Protein AF-A0A973TN24-F1 (afdb_monomer_lite)

Radius of gyration: 14.38 Å; chains: 1; bounding box: 21×38×23 Å

Structure (mmCIF, N/CA/C/O backbone):
data_AF-A0A973TN24-F1
#
_entry.id   AF-A0A973TN24-F1
#
loop_
_atom_site.group_PDB
_atom_site.id
_atom_site.type_symbol
_atom_site.label_atom_id
_atom_site.label_alt_id
_atom_site.label_comp_id
_atom_site.label_asym_id
_atom_site.label_entity_id
_atom_site.label_seq_id
_atom_site.pdbx_PDB_ins_code
_atom_site.Cartn_x
_atom_site.Cartn_y
_atom_site.Cartn_z
_atom_site.occupancy
_atom_site.B_iso_or_equiv
_atom_site.auth_seq_id
_atom_site.auth_comp_id
_atom_site.auth_asym_id
_atom_site.auth_atom_id
_atom_site.pdbx_PDB_model_num
ATOM 1 N N . MET A 1 1 ? -2.422 -22.824 9.804 1.00 46.38 1 MET A N 1
ATOM 2 C CA . MET A 1 1 ? -2.737 -22.597 8.379 1.00 46.38 1 MET A CA 1
ATOM 3 C C . MET A 1 1 ? -1.449 -22.784 7.591 1.00 46.38 1 MET A C 1
ATOM 5 O O . MET A 1 1 ? -0.651 -21.860 7.557 1.00 46.38 1 MET A O 1
ATOM 9 N N . SER A 1 2 ? -1.191 -23.980 7.052 1.00 48.19 2 SER A N 1
ATOM 10 C CA . SER A 1 2 ? -0.093 -24.174 6.090 1.00 48.19 2 SER A CA 1
ATOM 11 C C . SER A 1 2 ? -0.627 -23.883 4.695 1.00 48.19 2 SER A C 1
ATOM 13 O O . SER A 1 2 ? -1.653 -24.441 4.311 1.00 48.19 2 SER A O 1
ATOM 15 N N . ALA A 1 3 ? 0.045 -23.005 3.954 1.00 64.75 3 ALA A N 1
ATOM 16 C CA . ALA A 1 3 ? -0.234 -22.809 2.540 1.00 64.75 3 ALA A CA 1
ATOM 17 C C . ALA A 1 3 ? 0.350 -23.999 1.767 1.00 64.75 3 ALA A C 1
ATOM 19 O O . ALA A 1 3 ? 1.562 -24.204 1.770 1.00 64.75 3 ALA A O 1
ATOM 20 N N . VAL A 1 4 ? -0.510 -24.807 1.146 1.00 68.75 4 VAL A N 1
ATOM 21 C CA . VAL A 1 4 ? -0.071 -25.823 0.183 1.00 68.75 4 VAL A CA 1
ATOM 22 C C . VAL A 1 4 ? 0.252 -25.088 -1.112 1.00 68.75 4 VAL A C 1
ATOM 24 O O . VAL A 1 4 ? -0.629 -24.451 -1.693 1.00 68.75 4 VAL A O 1
ATOM 27 N N . ALA A 1 5 ? 1.516 -25.120 -1.530 1.00 66.75 5 ALA A N 1
ATOM 28 C CA . ALA A 1 5 ? 1.909 -24.597 -2.827 1.00 66.75 5 ALA A CA 1
ATOM 29 C C . ALA A 1 5 ? 1.231 -25.436 -3.916 1.00 66.75 5 ALA A C 1
ATOM 31 O O . ALA A 1 5 ? 1.259 -26.665 -3.893 1.00 66.75 5 ALA A O 1
ATOM 32 N N . VAL A 1 6 ? 0.559 -24.767 -4.848 1.00 69.00 6 VAL A N 1
ATOM 33 C CA . VAL A 1 6 ? 0.039 -25.414 -6.049 1.00 69.00 6 VAL A CA 1
ATOM 34 C C . VAL A 1 6 ? 1.211 -25.594 -7.011 1.00 69.00 6 VAL A C 1
ATOM 36 O O . VAL A 1 6 ? 1.576 -24.674 -7.733 1.00 69.00 6 VAL A O 1
ATOM 39 N N . ASP A 1 7 ? 1.818 -26.780 -6.995 1.00 69.81 7 ASP A N 1
ATOM 40 C CA . ASP A 1 7 ? 3.094 -27.096 -7.665 1.00 69.81 7 ASP A CA 1
ATOM 41 C C . ASP A 1 7 ? 3.085 -26.976 -9.210 1.00 69.81 7 ASP A C 1
ATOM 43 O O . ASP A 1 7 ? 4.098 -27.235 -9.854 1.00 69.81 7 ASP A O 1
ATOM 47 N N . ASN A 1 8 ? 1.965 -26.579 -9.829 1.00 72.56 8 ASN A N 1
ATOM 48 C CA . ASN A 1 8 ? 1.784 -26.566 -11.287 1.00 72.56 8 ASN A CA 1
ATOM 49 C C . ASN A 1 8 ? 1.323 -25.215 -11.879 1.00 72.56 8 ASN A C 1
ATOM 51 O O . ASN A 1 8 ? 0.863 -25.173 -13.020 1.00 72.56 8 ASN A O 1
ATOM 55 N N . LEU A 1 9 ? 1.411 -24.103 -11.137 1.00 76.88 9 LEU A N 1
ATOM 56 C CA . LEU A 1 9 ? 1.207 -22.764 -11.711 1.00 76.88 9 LEU A CA 1
ATOM 57 C C . LEU A 1 9 ? 2.552 -22.071 -11.961 1.00 76.88 9 LEU A C 1
ATOM 59 O O . LEU A 1 9 ? 3.458 -22.193 -11.134 1.00 76.88 9 LEU A O 1
ATOM 63 N N . PRO A 1 10 ? 2.699 -21.314 -13.065 1.00 80.62 10 PRO A N 1
ATOM 64 C CA . PRO A 1 10 ? 3.853 -20.443 -13.223 1.00 80.62 10 PRO A CA 1
ATOM 65 C C . PRO A 1 10 ? 3.924 -19.483 -12.034 1.00 80.62 10 PRO A C 1
ATOM 67 O O . PRO A 1 10 ? 2.908 -18.922 -11.613 1.00 80.62 10 PRO A O 1
ATOM 70 N N . ALA A 1 11 ? 5.129 -19.310 -11.488 1.00 82.94 11 ALA A N 1
ATOM 71 C CA . ALA A 1 11 ? 5.351 -18.396 -10.379 1.00 82.94 11 ALA A CA 1
ATOM 72 C C . ALA A 1 11 ? 4.862 -16.984 -10.757 1.00 82.94 11 ALA A C 1
ATOM 74 O O . ALA A 1 11 ? 5.116 -16.535 -11.881 1.00 82.94 11 ALA A O 1
ATOM 75 N N . PRO A 1 12 ? 4.168 -16.274 -9.851 1.00 87.50 12 PRO A N 1
ATOM 76 C CA . PRO A 1 12 ? 3.734 -14.913 -10.121 1.00 87.50 12 PRO A CA 1
ATOM 77 C C . PRO A 1 12 ? 4.953 -14.027 -10.392 1.00 87.50 12 PRO A C 1
ATOM 79 O O . PRO A 1 12 ? 5.926 -14.040 -9.637 1.00 87.50 12 PRO A O 1
ATOM 82 N N . SER A 1 13 ? 4.901 -13.252 -11.474 1.00 91.06 13 SER A N 1
ATOM 83 C CA . SER A 1 13 ? 5.909 -12.240 -11.774 1.00 91.06 13 SER A CA 1
ATOM 84 C C . SER A 1 13 ? 5.478 -10.886 -11.214 1.00 91.06 13 SER A C 1
ATOM 86 O O . SER A 1 13 ? 4.310 -10.499 -11.290 1.00 91.06 13 SER A O 1
ATOM 88 N N . LEU A 1 14 ? 6.430 -10.157 -10.631 1.00 92.50 14 LEU A N 1
ATOM 89 C CA . LEU A 1 14 ? 6.198 -8.802 -10.140 1.00 92.50 14 LEU A CA 1
ATOM 90 C C . LEU A 1 14 ? 6.532 -7.787 -11.234 1.00 92.50 14 LEU A C 1
ATOM 92 O O . LEU A 1 14 ? 7.523 -7.924 -11.952 1.00 92.50 14 LEU A O 1
ATOM 96 N N . ARG A 1 15 ? 5.713 -6.740 -11.329 1.00 94.25 15 ARG A N 1
ATOM 97 C CA . ARG A 1 15 ? 5.948 -5.573 -12.186 1.00 94.25 15 ARG A CA 1
ATOM 98 C C . ARG A 1 15 ? 5.813 -4.286 -11.370 1.00 94.25 15 ARG A C 1
ATOM 100 O O . ARG A 1 15 ? 5.103 -4.307 -10.363 1.00 94.25 15 ARG A O 1
ATOM 107 N N . PRO A 1 16 ? 6.399 -3.160 -11.818 1.00 93.62 16 PRO A N 1
ATOM 108 C CA . PRO A 1 16 ? 6.124 -1.863 -11.215 1.00 93.62 16 PRO A CA 1
ATOM 109 C C . PRO A 1 16 ? 4.620 -1.562 -11.191 1.00 93.62 16 PRO A C 1
ATOM 111 O O . PRO A 1 16 ? 3.902 -1.808 -12.173 1.00 93.62 16 PRO A O 1
ATOM 114 N N . MET A 1 17 ? 4.164 -1.04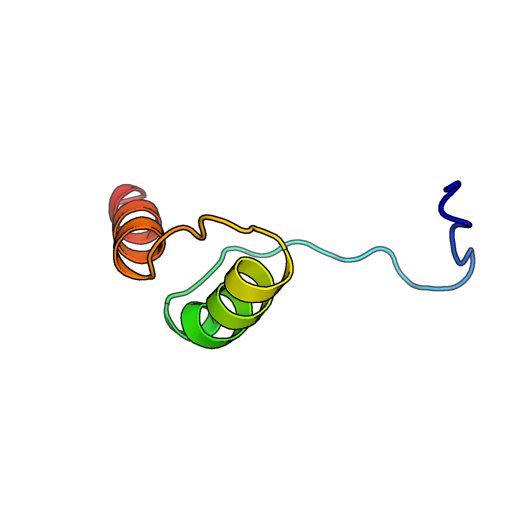4 -10.053 1.00 93.56 17 MET A N 1
ATOM 115 C CA . MET A 1 17 ? 2.798 -0.568 -9.862 1.00 93.56 17 MET A CA 1
ATOM 116 C C . MET A 1 17 ? 2.616 0.776 -10.575 1.00 93.56 17 MET A C 1
ATOM 118 O O . MET A 1 17 ? 3.540 1.584 -10.647 1.00 93.56 17 MET A O 1
ATOM 122 N N . ARG A 1 18 ? 1.427 1.000 -11.129 1.00 94.81 18 ARG A N 1
ATOM 123 C CA . ARG A 1 18 ? 1.014 2.242 -11.789 1.00 94.81 18 ARG A CA 1
ATOM 124 C C . ARG A 1 18 ? -0.239 2.779 -11.112 1.00 94.81 18 ARG A C 1
ATOM 126 O O . ARG A 1 18 ? -0.970 2.025 -10.478 1.00 94.81 18 ARG A O 1
ATOM 133 N N . GLU A 1 19 ? -0.548 4.057 -11.315 1.00 94.69 19 GLU A N 1
ATOM 134 C CA . GLU A 1 19 ? -1.755 4.663 -10.731 1.00 94.69 19 GLU A CA 1
ATOM 135 C C . GLU A 1 19 ? -3.054 3.941 -11.131 1.00 94.69 19 GLU A C 1
ATOM 137 O O . GLU A 1 19 ? -3.982 3.845 -10.331 1.00 94.69 19 GLU A O 1
ATOM 142 N N . ALA A 1 20 ? -3.101 3.376 -12.341 1.00 96.56 20 ALA A N 1
ATOM 143 C CA . ALA A 1 20 ? -4.241 2.597 -12.825 1.00 96.56 20 ALA A CA 1
ATOM 144 C C . ALA A 1 20 ? -4.495 1.307 -12.020 1.00 96.56 20 ALA A C 1
ATOM 146 O O . ALA A 1 20 ? -5.605 0.787 -12.054 1.00 96.56 20 ALA A O 1
ATOM 147 N N . ASP A 1 21 ? -3.498 0.812 -11.281 1.00 96.81 21 ASP A N 1
ATOM 148 C CA . ASP A 1 21 ? -3.614 -0.392 -10.453 1.00 96.81 21 ASP A CA 1
ATOM 149 C C . ASP A 1 21 ? -4.223 -0.089 -9.070 1.00 96.81 21 ASP A C 1
ATOM 151 O O . ASP A 1 21 ? -4.655 -0.998 -8.359 1.00 96.81 21 ASP A O 1
ATOM 155 N N . LEU A 1 22 ? -4.277 1.190 -8.669 1.00 96.44 22 LEU A N 1
ATOM 156 C CA . LEU A 1 22 ? -4.707 1.591 -7.327 1.00 96.44 22 LEU A CA 1
ATOM 157 C C . LEU A 1 22 ? -6.123 1.131 -6.956 1.00 96.44 22 LEU A C 1
ATOM 159 O O . LEU A 1 22 ? -6.290 0.702 -5.815 1.00 96.44 22 LEU A O 1
ATOM 163 N N . PRO A 1 23 ? -7.140 1.160 -7.840 1.00 97.38 23 PRO A N 1
ATOM 164 C CA . PRO A 1 23 ? -8.470 0.673 -7.478 1.00 97.38 23 PRO A CA 1
ATOM 165 C C . PRO A 1 23 ? -8.470 -0.799 -7.037 1.00 97.38 23 PRO A C 1
ATOM 167 O O . PRO A 1 23 ? -9.118 -1.150 -6.051 1.00 97.38 23 PRO A O 1
ATOM 170 N N . GLU A 1 24 ? -7.708 -1.655 -7.723 1.00 97.69 24 GLU A N 1
ATOM 171 C CA . GLU A 1 24 ? -7.619 -3.081 -7.394 1.00 97.69 24 GLU A CA 1
ATOM 172 C C . GLU A 1 24 ? -6.828 -3.317 -6.104 1.00 97.69 24 GLU A C 1
ATOM 174 O O . GLU A 1 24 ? -7.263 -4.078 -5.235 1.00 97.69 24 GLU A O 1
ATOM 179 N N . VAL A 1 25 ? -5.704 -2.615 -5.935 1.00 97.00 25 VAL A N 1
ATOM 180 C CA . VAL A 1 25 ? -4.885 -2.675 -4.713 1.00 97.00 25 VAL A CA 1
ATOM 181 C C . VAL A 1 25 ? -5.696 -2.221 -3.501 1.00 97.00 25 VAL A C 1
ATOM 183 O O . VAL A 1 25 ? -5.705 -2.897 -2.475 1.00 97.00 25 VAL A O 1
ATOM 186 N N . MET A 1 26 ? -6.468 -1.142 -3.634 1.00 97.81 26 MET A N 1
ATOM 187 C CA . MET A 1 26 ? -7.329 -0.639 -2.566 1.00 97.81 26 MET A CA 1
ATOM 188 C C . MET A 1 26 ? -8.432 -1.625 -2.172 1.00 97.81 26 MET A C 1
ATOM 190 O O . MET A 1 26 ? -8.819 -1.676 -1.003 1.00 97.81 26 MET A O 1
ATOM 194 N N . ALA A 1 27 ? -8.945 -2.420 -3.114 1.00 98.12 27 ALA A N 1
ATOM 195 C CA . ALA A 1 27 ? -9.905 -3.476 -2.804 1.00 98.12 27 ALA A CA 1
ATOM 196 C C . ALA A 1 27 ? -9.259 -4.642 -2.035 1.00 98.12 27 ALA A C 1
ATOM 198 O O . ALA A 1 27 ? -9.930 -5.312 -1.249 1.00 98.12 27 ALA A O 1
ATOM 199 N N . ILE A 1 28 ? -7.974 -4.929 -2.264 1.00 97.44 28 ILE A N 1
ATOM 200 C CA . ILE A 1 28 ? -7.211 -5.911 -1.477 1.00 97.44 28 ILE A CA 1
ATOM 201 C C . ILE A 1 28 ? -6.958 -5.362 -0.074 1.00 97.44 28 ILE A C 1
ATOM 203 O O . ILE A 1 28 ? -7.269 -6.038 0.902 1.00 97.44 28 ILE A O 1
ATOM 207 N N . GLU A 1 29 ? -6.482 -4.123 0.018 1.00 97.88 29 GLU A N 1
ATOM 208 C CA . GLU A 1 29 ? -6.132 -3.444 1.266 1.00 97.88 29 GLU A CA 1
ATOM 209 C C . GLU A 1 29 ? -7.297 -3.442 2.269 1.00 97.88 29 GLU A C 1
ATOM 211 O O . GLU A 1 29 ? -7.149 -3.877 3.409 1.00 97.88 29 GLU A O 1
ATOM 216 N N . GLN A 1 30 ? -8.497 -3.079 1.804 1.00 97.75 30 GLN A N 1
ATOM 217 C CA . GLN A 1 30 ? -9.725 -3.082 2.612 1.00 97.75 30 GLN A CA 1
ATOM 218 C C . GLN A 1 30 ? -10.123 -4.465 3.142 1.00 97.75 30 GLN A C 1
ATOM 220 O O . GLN A 1 30 ? -10.785 -4.565 4.172 1.00 97.75 30 GLN A O 1
ATOM 225 N N . ARG A 1 31 ? -9.769 -5.540 2.429 1.00 97.94 31 ARG A N 1
ATOM 226 C CA . ARG A 1 31 ? -10.072 -6.918 2.844 1.00 97.94 31 ARG A CA 1
ATOM 227 C C . ARG A 1 31 ? -8.984 -7.501 3.739 1.00 97.94 31 ARG A C 1
ATOM 229 O O . ARG A 1 31 ? -9.277 -8.374 4.549 1.00 97.94 31 ARG A O 1
ATOM 236 N N . ALA A 1 32 ? 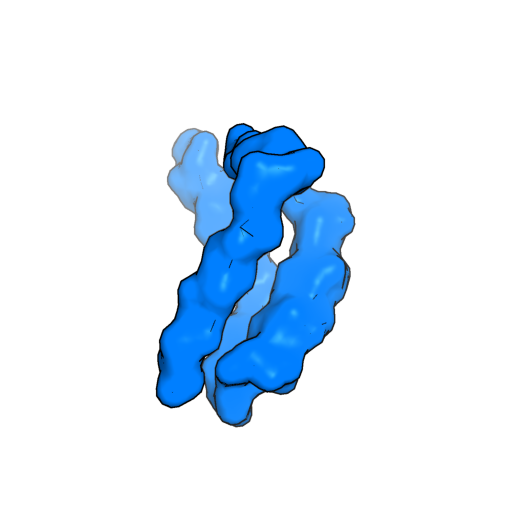-7.743 -7.059 3.556 1.00 97.31 32 ALA A N 1
ATOM 237 C CA . ALA A 1 32 ? -6.577 -7.589 4.247 1.00 97.31 32 ALA A CA 1
ATOM 238 C C . ALA A 1 32 ? -6.372 -6.956 5.629 1.00 97.31 32 ALA A C 1
ATOM 240 O O . ALA A 1 32 ? -5.901 -7.638 6.540 1.00 97.31 32 ALA A O 1
ATOM 241 N N . TYR A 1 33 ? -6.743 -5.682 5.802 1.00 96.19 33 TYR A N 1
ATOM 242 C CA . TYR A 1 33 ? -6.425 -4.918 7.006 1.00 96.19 33 TYR A CA 1
ATOM 243 C C . TYR A 1 33 ? -7.650 -4.232 7.616 1.00 96.19 33 TYR A C 1
ATOM 245 O O . TYR A 1 33 ? -8.452 -3.609 6.927 1.00 96.19 33 TYR A O 1
ATOM 253 N N . ALA A 1 34 ? -7.758 -4.290 8.948 1.00 97.38 34 ALA A N 1
ATOM 254 C CA . ALA A 1 34 ? -8.801 -3.590 9.709 1.00 97.38 34 ALA A CA 1
ATOM 255 C C . ALA A 1 34 ? -8.618 -2.058 9.720 1.00 97.38 34 ALA A C 1
ATOM 257 O O . ALA A 1 34 ? -9.579 -1.321 9.925 1.00 97.38 34 ALA A O 1
ATOM 258 N N . PHE A 1 35 ? -7.388 -1.590 9.490 1.00 97.19 35 PHE A N 1
ATOM 259 C CA . PHE A 1 35 ? -7.019 -0.178 9.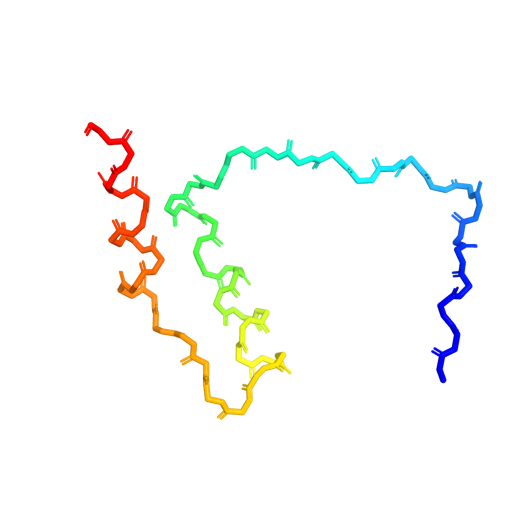386 1.00 97.19 35 PHE A CA 1
ATOM 260 C C . PHE A 1 35 ? -6.252 0.024 8.072 1.00 97.19 35 PHE A C 1
ATOM 262 O O . PHE A 1 35 ? -5.021 0.027 8.082 1.00 97.19 35 PHE A O 1
ATOM 269 N N . PRO A 1 36 ? -6.963 0.088 6.935 1.00 96.88 36 PRO A N 1
ATOM 270 C CA . PRO A 1 36 ? -6.336 0.104 5.622 1.00 96.88 36 PRO A CA 1
ATOM 271 C C . PRO A 1 36 ? -5.580 1.411 5.373 1.00 96.88 36 PRO A C 1
ATOM 273 O O . PRO A 1 36 ? -6.016 2.491 5.789 1.00 96.88 36 PRO A O 1
ATOM 276 N N . TRP A 1 3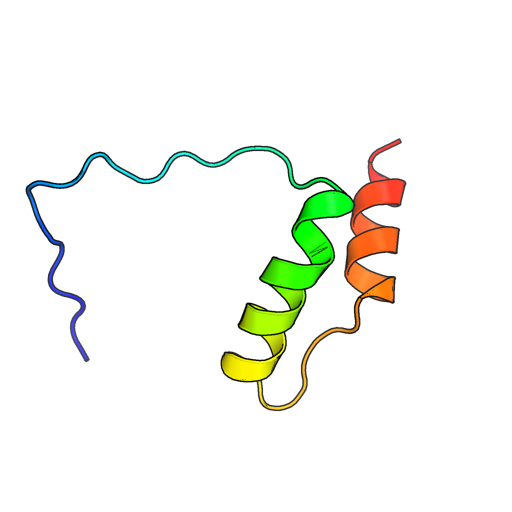7 ? -4.480 1.325 4.626 1.00 97.75 37 TRP A N 1
ATOM 277 C CA . TRP A 1 37 ? -3.842 2.512 4.058 1.00 97.75 37 TRP A CA 1
ATOM 278 C C . TRP A 1 37 ? -4.802 3.234 3.105 1.00 97.75 37 TRP A C 1
ATOM 280 O O . TRP A 1 37 ? -5.670 2.624 2.484 1.00 97.75 37 TRP A O 1
ATOM 290 N N . THR A 1 38 ? -4.655 4.553 2.970 1.00 96.88 38 THR A N 1
ATOM 291 C CA . THR A 1 38 ? -5.474 5.328 2.027 1.00 96.88 38 THR A CA 1
ATOM 292 C C . THR A 1 38 ? -4.854 5.320 0.631 1.00 96.88 38 THR A C 1
ATOM 294 O O . THR A 1 38 ? -3.637 5.224 0.474 1.00 96.88 38 THR A O 1
ATOM 297 N N . GLN A 1 39 ? -5.680 5.522 -0.401 1.00 96.31 39 GLN A N 1
ATOM 298 C CA . GLN A 1 39 ? -5.199 5.648 -1.783 1.00 96.31 39 GLN A CA 1
ATOM 299 C C . GLN A 1 39 ? -4.173 6.784 -1.952 1.00 96.31 39 GLN A C 1
ATOM 301 O O . GLN A 1 39 ? -3.296 6.698 -2.809 1.00 96.31 39 GLN A O 1
ATOM 306 N N . GLY A 1 40 ? -4.280 7.848 -1.143 1.00 96.31 40 GLY A N 1
ATOM 307 C CA . GLY A 1 40 ? -3.324 8.957 -1.139 1.00 96.31 40 GLY A CA 1
ATOM 308 C C . GLY A 1 40 ? -1.903 8.483 -0.860 1.00 96.31 40 GLY A C 1
ATOM 309 O O . GLY A 1 40 ? -1.009 8.802 -1.632 1.00 96.31 40 GLY A O 1
ATOM 310 N N . VAL A 1 41 ? -1.725 7.620 0.143 1.00 96.38 41 VAL A N 1
ATOM 311 C CA . VAL A 1 41 ? -0.393 7.124 0.496 1.00 96.38 41 VAL A CA 1
ATOM 312 C C . VAL A 1 41 ? 0.243 6.335 -0.645 1.00 96.38 41 VAL A C 1
ATOM 314 O O . VAL A 1 41 ? 1.406 6.559 -0.967 1.00 96.38 41 VAL A O 1
ATOM 317 N N . PHE A 1 42 ? -0.513 5.461 -1.312 1.00 95.62 42 PHE A N 1
ATOM 318 C CA . PHE A 1 42 ? 0.025 4.726 -2.458 1.00 95.62 42 PHE A CA 1
ATOM 319 C C . PHE A 1 42 ? 0.447 5.659 -3.599 1.00 95.62 42 PHE A C 1
ATOM 321 O O . PHE A 1 42 ? 1.505 5.459 -4.191 1.00 95.62 42 PHE A O 1
ATOM 328 N N . ARG A 1 43 ? -0.344 6.695 -3.897 1.00 94.94 43 ARG A N 1
ATOM 329 C CA . ARG A 1 43 ? 0.007 7.697 -4.913 1.00 94.94 43 ARG A CA 1
ATOM 330 C C . ARG A 1 43 ? 1.259 8.483 -4.531 1.00 94.94 43 ARG A C 1
ATOM 332 O O . ARG A 1 43 ? 2.127 8.653 -5.378 1.00 94.94 43 ARG A O 1
ATOM 339 N N . ASP A 1 44 ? 1.391 8.889 -3.274 1.00 95.31 44 ASP A N 1
ATOM 340 C CA . ASP A 1 44 ? 2.582 9.595 -2.797 1.00 95.31 44 ASP A CA 1
ATOM 341 C C . ASP A 1 44 ? 3.836 8.714 -2.935 1.00 95.31 44 ASP A C 1
ATOM 343 O O . ASP A 1 44 ? 4.876 9.182 -3.398 1.00 95.31 44 ASP A O 1
ATOM 347 N N . CYS A 1 45 ? 3.731 7.413 -2.636 1.00 94.38 45 CYS A N 1
ATOM 348 C CA . CYS A 1 45 ? 4.817 6.454 -2.856 1.00 94.38 45 CYS A CA 1
ATOM 349 C C . CYS A 1 45 ? 5.183 6.285 -4.339 1.00 94.38 45 CYS A C 1
ATOM 351 O O . CYS A 1 45 ? 6.362 6.146 -4.657 1.00 94.38 45 CYS A O 1
ATOM 353 N N . LEU A 1 46 ? 4.199 6.300 -5.246 1.00 93.06 46 LEU A N 1
ATOM 354 C CA . LEU A 1 46 ? 4.456 6.246 -6.690 1.00 93.06 46 LEU A CA 1
ATOM 355 C C . LEU A 1 46 ? 5.167 7.513 -7.187 1.00 93.06 46 LEU A C 1
ATOM 357 O O . LEU A 1 46 ? 6.056 7.421 -8.031 1.00 93.06 46 LEU A O 1
ATOM 361 N N . LEU A 1 47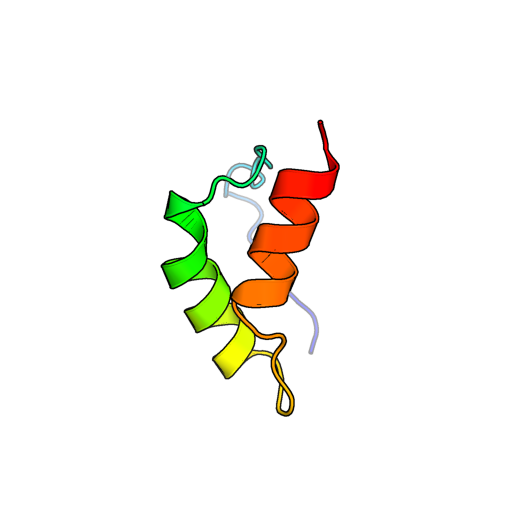 ? 4.810 8.680 -6.644 1.00 91.62 47 LEU A N 1
ATOM 362 C CA . LEU A 1 47 ? 5.415 9.965 -7.002 1.00 91.62 47 LEU A CA 1
ATOM 363 C C . LEU A 1 47 ? 6.828 10.142 -6.435 1.00 91.62 47 LEU A C 1
ATOM 365 O O . LEU A 1 47 ? 7.651 10.800 -7.063 1.00 91.62 47 LEU A O 1
ATOM 369 N N . ALA A 1 48 ? 7.128 9.541 -5.282 1.00 88.69 48 ALA A N 1
ATOM 370 C CA . ALA A 1 48 ? 8.438 9.630 -4.637 1.00 88.69 48 ALA A CA 1
ATOM 371 C C . ALA A 1 48 ? 9.579 8.946 -5.420 1.00 88.69 48 ALA A C 1
ATOM 373 O O . ALA A 1 48 ? 10.741 9.103 -5.059 1.00 88.69 48 ALA A O 1
ATOM 374 N N . ASN A 1 49 ? 9.271 8.186 -6.476 1.00 63.34 49 ASN A N 1
ATOM 375 C CA . ASN A 1 49 ? 10.253 7.501 -7.322 1.00 63.34 49 ASN A CA 1
ATOM 376 C C . ASN A 1 49 ? 10.688 8.342 -8.549 1.00 63.34 49 ASN A C 1
ATOM 378 O O . ASN A 1 49 ? 11.026 7.774 -9.593 1.00 63.34 49 ASN A O 1
ATOM 382 N N . HIS A 1 50 ? 10.645 9.674 -8.431 1.00 55.41 50 HIS A N 1
ATOM 383 C CA . HIS A 1 50 ? 11.103 10.652 -9.428 1.00 55.41 50 HIS A CA 1
ATOM 384 C C . HIS A 1 50 ? 12.369 11.388 -8.988 1.00 55.41 50 HIS A C 1
ATOM 386 O O . HIS A 1 50 ? 12.478 11.723 -7.788 1.00 55.41 50 HIS A O 1
#

Foldseek 3Di:
DDDDDPPPDDDDDDDDDDLVCLVVVQVVQVVVDPDGDDSVVVVVVVVVVD

Secondary structure (DSSP, 8-state):
------TTSPPPPP----GGGHHHHHHHHHHH-SSPPPHHHHHHHHHTT-

pLDDT: mean 87.97, std 14.0, ra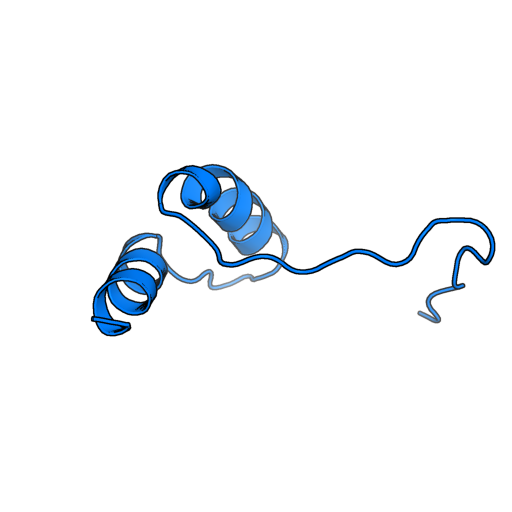nge [46.38, 98.12]

Sequence (50 aa):
MSAVAVDNLPAPSLRPMREADLPEVMAIEQRAYAFPWTQGVFRDCLLANH